Protein AF-A0A453PCY7-F1 (afdb_monomer_lite)

Radius of gyration: 34.75 Å; chains: 1; bounding box: 133×40×62 Å

Secondary structure (DSSP, 8-state):
--S-S--S---------HHHHHHHHHHHHHHHHHHHHHHHHHHTTSTT--HHHHHHHHHHHHHHHHHHHHHHHHHHHHHHHHHHHT--HHHHHHHHHHHHHHHHHHHHHHHHHHHHHHHHHT-------------------------------------

Sequence (159 aa):
MSFADLESGALQAPRRGRGADATRALVFQITTAVSSYRRLLNSLGTPKDTPALRDQLQKTSHKVLQLAKDAKEKLTSAAEADKSTGTSADKRVADMKLAKDFAATMEEFRKLQNLAIQREMAYKPVVPQGAQPSYTMNDGRSDFDKMPEQRALLAEPNR

InterPro domains:
  IPR006011 Syntaxin, N-terminal domain [PF14523] (21-152)
  IPR006011 Syntaxin, N-terminal domain [SM00503] (8-121)
  IPR010989 SNARE [SSF47661] (18-136)
  IPR045242 Syntaxin [PTHR19957] (22-124)

Organism: Aegilops tauschii subsp. strangulata (NCBI:txid200361)

Structure (mmCIF, N/CA/C/O backbone):
data_AF-A0A453PCY7-F1
#
_entry.id   AF-A0A453PCY7-F1
#
loop_
_atom_site.group_PDB
_atom_site.id
_atom_site.type_symbol
_atom_site.label_atom_id
_atom_site.label_alt_id
_atom_site.label_comp_id
_atom_site.label_asym_id
_atom_site.label_entity_id
_atom_site.label_seq_id
_atom_site.p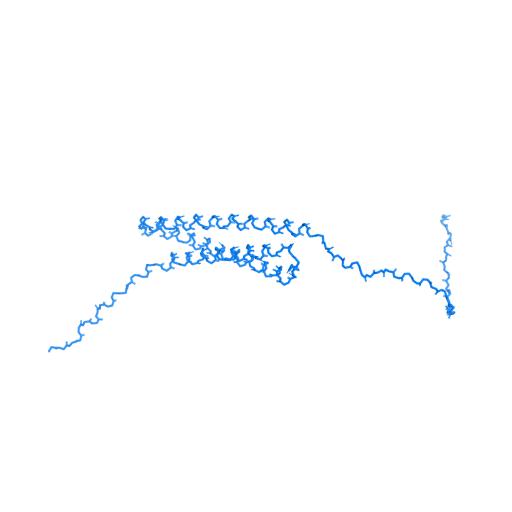dbx_PDB_ins_code
_atom_site.Cartn_x
_atom_site.Cartn_y
_atom_site.Cartn_z
_atom_site.occupancy
_atom_site.B_iso_or_equiv
_atom_site.auth_seq_id
_atom_site.auth_comp_id
_atom_site.auth_asym_id
_atom_site.auth_atom_id
_atom_site.pdbx_PDB_model_num
ATOM 1 N N . MET A 1 1 ? -52.729 29.450 12.700 1.00 39.34 1 MET A N 1
ATOM 2 C CA . MET A 1 1 ? -51.700 28.582 13.307 1.00 39.34 1 MET A CA 1
ATOM 3 C C . MET A 1 1 ? -50.532 28.544 12.340 1.00 39.34 1 MET A C 1
ATOM 5 O O . MET A 1 1 ? -50.708 28.062 11.230 1.00 39.34 1 MET A O 1
ATOM 9 N N . SER A 1 2 ? -49.420 29.189 12.697 1.00 47.34 2 SER A N 1
ATOM 10 C CA . SER A 1 2 ? -48.295 29.458 11.792 1.00 47.34 2 SER A CA 1
ATOM 11 C C . SER A 1 2 ? -47.202 28.398 11.938 1.00 47.34 2 SER A C 1
ATOM 13 O O . SER A 1 2 ? -46.843 28.018 13.046 1.00 47.34 2 SER A O 1
ATOM 15 N N . PHE A 1 3 ? -46.689 27.947 10.797 1.00 47.78 3 PHE A N 1
ATOM 16 C CA . PHE A 1 3 ? -45.754 26.835 10.574 1.00 47.78 3 PHE A CA 1
ATOM 17 C C . PHE A 1 3 ? -44.289 27.143 10.969 1.00 47.78 3 PHE A C 1
ATOM 19 O O . PHE A 1 3 ? -43.360 26.726 10.287 1.00 47.78 3 PHE A O 1
ATOM 26 N N . ALA A 1 4 ? -44.064 27.903 12.045 1.00 55.84 4 ALA A N 1
ATOM 27 C CA . ALA A 1 4 ? -42.735 28.412 12.413 1.00 55.84 4 ALA A CA 1
ATOM 28 C C . ALA A 1 4 ? -42.025 27.633 13.542 1.00 55.84 4 ALA A C 1
ATOM 30 O O . ALA A 1 4 ? -40.970 28.068 13.988 1.00 55.84 4 ALA A O 1
ATOM 31 N N . ASP A 1 5 ? -42.566 26.500 14.008 1.00 56.44 5 ASP A N 1
ATOM 32 C CA . ASP A 1 5 ? -42.080 25.839 15.238 1.00 56.44 5 ASP A CA 1
ATOM 33 C C . ASP A 1 5 ? -41.307 24.518 15.026 1.00 56.44 5 ASP A C 1
ATOM 35 O O . ASP A 1 5 ? -40.895 23.877 15.984 1.00 56.44 5 ASP A O 1
ATOM 39 N N . LEU A 1 6 ? -41.055 24.077 13.786 1.00 54.62 6 LEU A N 1
ATOM 40 C CA . LEU A 1 6 ? -40.462 22.745 13.540 1.00 54.62 6 LEU A CA 1
ATOM 41 C C . LEU A 1 6 ? -38.970 22.721 13.163 1.00 54.62 6 LEU A C 1
ATOM 43 O O . LEU A 1 6 ? -38.437 21.645 12.902 1.00 54.62 6 LEU A O 1
ATOM 47 N N . GLU A 1 7 ? -38.253 23.848 13.191 1.00 50.66 7 GLU A N 1
ATOM 48 C CA . GLU A 1 7 ? -36.818 23.877 12.837 1.00 50.66 7 GLU A CA 1
ATOM 49 C C . GLU A 1 7 ? -35.860 23.760 14.043 1.00 50.66 7 GLU A C 1
ATOM 51 O O . GLU A 1 7 ? -34.687 24.098 13.959 1.00 50.66 7 GLU A O 1
ATOM 56 N N . SER A 1 8 ? -36.314 23.217 15.176 1.00 55.03 8 SER A N 1
ATOM 57 C CA . SER A 1 8 ? -35.428 22.832 16.293 1.00 55.03 8 SER A CA 1
ATOM 58 C C . SER A 1 8 ? -35.235 21.316 16.332 1.00 55.03 8 SER A C 1
ATOM 60 O O . SER A 1 8 ? -35.562 20.652 17.309 1.00 55.03 8 SER A O 1
ATOM 62 N N . GLY A 1 9 ? -34.761 20.737 15.227 1.00 48.91 9 GLY A N 1
ATOM 63 C CA . GLY A 1 9 ? -34.706 19.279 15.080 1.00 48.91 9 GLY A CA 1
ATOM 64 C C . GLY A 1 9 ? -33.588 18.742 14.199 1.00 48.91 9 GLY A C 1
ATOM 65 O O . GLY A 1 9 ? -33.592 17.551 13.893 1.00 48.91 9 GLY A O 1
ATOM 66 N N . ALA A 1 10 ? -32.616 19.568 13.794 1.00 51.47 10 ALA A N 1
ATOM 67 C CA . ALA A 1 10 ? -31.411 19.070 13.142 1.00 51.47 10 ALA A CA 1
ATOM 68 C C . ALA A 1 10 ? -30.544 18.344 14.181 1.00 51.47 10 ALA A C 1
ATOM 70 O O . ALA A 1 10 ? -29.562 18.877 14.697 1.00 51.47 10 ALA A O 1
ATOM 71 N N . LEU A 1 11 ? -30.941 17.107 14.491 1.00 46.56 11 LEU A N 1
ATOM 72 C CA . LEU A 1 11 ? -30.115 16.090 15.116 1.00 46.56 11 LEU A CA 1
ATOM 73 C C . LEU A 1 11 ? -28.833 16.008 14.297 1.00 46.56 11 LEU A C 1
ATOM 75 O O . LEU A 1 11 ? -28.767 15.378 13.241 1.00 46.56 11 LEU A O 1
ATOM 79 N N . GLN A 1 12 ? -27.816 16.715 14.775 1.00 52.19 12 GLN A N 1
ATOM 80 C CA . GLN A 1 12 ? -26.472 16.631 14.261 1.00 52.19 12 GLN A CA 1
ATOM 81 C C . GLN A 1 12 ? -26.031 15.186 14.475 1.00 52.19 12 GLN A C 1
ATOM 83 O O . GLN A 1 12 ? -25.670 14.782 15.580 1.00 52.19 12 GLN A O 1
ATOM 88 N N . ALA A 1 13 ? -26.150 14.389 13.412 1.00 52.44 13 ALA A N 1
ATOM 89 C CA . ALA A 1 13 ? -25.748 12.998 13.401 1.00 52.44 13 ALA A CA 1
ATOM 90 C C . ALA A 1 13 ? -24.336 12.891 13.997 1.00 52.44 13 ALA A C 1
ATOM 92 O O . ALA A 1 13 ? -23.452 13.680 13.628 1.00 52.44 13 ALA A O 1
ATOM 93 N N . PRO A 1 14 ? -24.096 11.950 14.926 1.00 47.47 14 PRO A N 1
ATOM 94 C CA . PRO A 1 14 ? -22.784 11.804 15.514 1.00 47.47 14 PRO A CA 1
ATOM 95 C C . PRO A 1 14 ? -21.818 11.499 14.376 1.00 47.47 14 PRO A C 1
ATOM 97 O O . PRO A 1 14 ? -22.002 10.541 13.626 1.00 47.47 14 PRO A O 1
ATOM 100 N N . ARG A 1 15 ? -20.766 12.310 14.255 1.00 51.06 15 ARG A N 1
ATOM 101 C CA . ARG A 1 15 ? -19.607 12.061 13.388 1.00 51.06 15 ARG A CA 1
ATOM 102 C C . ARG A 1 15 ? -18.815 10.843 13.902 1.00 51.06 15 ARG A C 1
ATOM 104 O O . ARG A 1 15 ? -17.626 10.930 14.178 1.00 51.06 15 ARG A O 1
ATOM 111 N N . ARG A 1 16 ? -19.471 9.695 14.076 1.00 50.19 16 ARG A N 1
ATOM 112 C CA . ARG A 1 16 ? -18.878 8.401 14.423 1.00 50.19 16 ARG A CA 1
ATOM 113 C C . ARG A 1 16 ? -18.598 7.663 13.116 1.00 50.19 16 ARG A C 1
ATOM 115 O O . ARG A 1 16 ? -19.514 7.120 12.518 1.00 50.19 16 ARG A O 1
ATOM 122 N N . GLY A 1 17 ? -17.340 7.640 12.676 1.00 50.22 17 GLY A N 1
ATOM 123 C CA . GLY A 1 17 ? -16.923 6.744 11.584 1.00 50.22 17 GLY A CA 1
ATOM 124 C C . GLY A 1 17 ? -15.642 7.133 10.853 1.00 50.22 17 GLY A C 1
ATOM 125 O O . GLY A 1 17 ? -14.900 6.264 10.417 1.00 50.22 17 GLY A O 1
ATOM 126 N N . ARG A 1 18 ? -15.302 8.428 10.802 1.00 53.94 18 ARG A N 1
ATOM 127 C CA . ARG A 1 18 ? -14.234 8.925 9.911 1.00 53.94 18 ARG A CA 1
ATOM 128 C C . ARG A 1 18 ? -12.838 8.323 10.174 1.00 53.94 18 ARG A C 1
ATOM 130 O O . ARG A 1 18 ? -12.018 8.305 9.265 1.00 53.94 18 ARG A O 1
ATOM 137 N N . GLY A 1 19 ? -12.566 7.831 11.387 1.00 60.28 19 GLY A N 1
ATOM 138 C CA . GLY A 1 19 ? -11.284 7.209 11.743 1.00 60.28 19 GLY A CA 1
ATOM 139 C C . GLY A 1 19 ? -11.078 5.812 11.145 1.00 60.28 19 GLY A C 1
ATOM 140 O O . GLY A 1 19 ? -10.062 5.576 10.500 1.00 60.28 19 GLY A O 1
ATOM 141 N N . ALA A 1 20 ? -12.049 4.907 11.309 1.00 64.88 20 ALA A N 1
ATOM 142 C CA . ALA A 1 20 ? -11.927 3.514 10.864 1.00 64.88 20 ALA A CA 1
ATOM 143 C C . ALA A 1 20 ? -11.907 3.392 9.329 1.00 64.88 20 ALA A C 1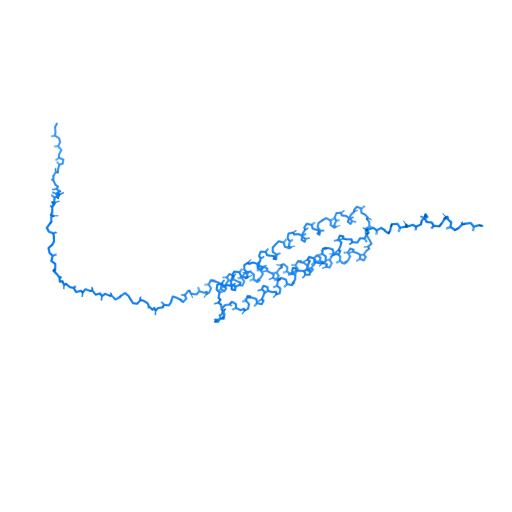
ATOM 145 O O . ALA A 1 20 ? -11.131 2.618 8.767 1.00 64.88 20 ALA A O 1
ATOM 146 N N . ASP A 1 21 ? -12.703 4.209 8.634 1.00 74.12 21 ASP A N 1
ATOM 147 C CA . ASP A 1 21 ? -12.733 4.224 7.166 1.00 74.12 21 ASP A CA 1
ATOM 148 C C . ASP A 1 21 ? -11.434 4.777 6.557 1.00 74.12 21 ASP A C 1
ATOM 150 O O . ASP A 1 21 ? -10.983 4.301 5.514 1.00 74.12 21 ASP A O 1
ATOM 154 N N . ALA A 1 22 ? -10.771 5.718 7.239 1.00 81.38 22 ALA A N 1
ATOM 155 C CA . ALA A 1 22 ? -9.471 6.231 6.813 1.00 81.38 22 ALA A CA 1
ATOM 156 C C . ALA A 1 22 ? -8.373 5.158 6.905 1.00 81.38 22 ALA A C 1
ATOM 158 O O . ALA A 1 22 ? -7.595 4.994 5.964 1.00 81.38 22 ALA A O 1
ATOM 159 N N . THR A 1 23 ? -8.330 4.386 7.996 1.00 82.06 23 THR A N 1
ATOM 160 C CA . THR A 1 23 ? -7.356 3.294 8.158 1.00 82.06 23 THR A CA 1
ATOM 161 C C . THR A 1 23 ? -7.573 2.207 7.104 1.00 82.06 23 THR A C 1
ATOM 163 O O . THR A 1 23 ? -6.613 1.739 6.491 1.00 82.06 23 THR A O 1
ATOM 166 N N . ARG A 1 24 ? -8.835 1.857 6.814 1.00 85.31 24 ARG A N 1
ATOM 167 C CA . ARG A 1 24 ? -9.192 0.905 5.747 1.00 85.31 24 ARG A CA 1
ATOM 168 C C . ARG A 1 24 ? -8.688 1.349 4.381 1.00 85.31 24 ARG A C 1
ATOM 170 O O . ARG A 1 24 ? -8.076 0.558 3.663 1.00 85.31 24 ARG A O 1
ATOM 177 N N . ALA A 1 25 ? -8.899 2.620 4.048 1.00 89.12 25 ALA A N 1
ATOM 178 C CA . ALA A 1 25 ? -8.426 3.189 2.795 1.00 89.12 25 ALA A CA 1
ATOM 179 C C . ALA A 1 25 ? -6.894 3.137 2.679 1.00 89.12 25 ALA A C 1
ATOM 181 O O . ALA A 1 25 ? -6.378 2.835 1.603 1.00 89.12 25 ALA A O 1
ATOM 182 N N . LEU A 1 26 ? -6.158 3.389 3.767 1.00 89.25 26 LEU A N 1
ATOM 183 C CA . LEU A 1 26 ? -4.694 3.306 3.770 1.00 89.25 26 LEU A CA 1
ATOM 184 C C . LEU A 1 26 ? -4.202 1.876 3.525 1.00 89.25 26 LEU A C 1
ATOM 186 O O . LEU A 1 26 ? -3.354 1.667 2.661 1.00 89.25 26 LEU A O 1
ATOM 190 N N . VAL A 1 27 ? -4.769 0.879 4.208 1.00 89.12 27 VAL A N 1
ATOM 191 C CA . VAL A 1 27 ? -4.383 -0.533 4.015 1.00 89.12 27 VAL A CA 1
ATOM 192 C C . VAL A 1 27 ? -4.677 -1.005 2.590 1.00 89.12 27 VAL A C 1
ATOM 194 O O . VAL A 1 27 ? -3.851 -1.676 1.965 1.00 89.12 27 VAL A O 1
ATOM 197 N N . PHE A 1 28 ? -5.806 -0.587 2.018 1.00 91.56 28 PHE A N 1
ATOM 198 C CA . PHE A 1 28 ? -6.120 -0.869 0.620 1.00 91.56 28 PHE A CA 1
ATOM 199 C C . PHE A 1 28 ? -5.120 -0.216 -0.353 1.00 91.56 28 PHE A C 1
ATOM 201 O O . PHE A 1 28 ? -4.656 -0.854 -1.306 1.00 91.56 28 PHE A O 1
ATOM 208 N N . GLN A 1 29 ? -4.728 1.038 -0.099 1.00 92.38 29 GLN A N 1
ATOM 209 C CA . GLN A 1 29 ? -3.710 1.729 -0.895 1.00 92.38 29 GLN A CA 1
ATOM 210 C C . GLN A 1 29 ? -2.344 1.042 -0.809 1.00 92.38 29 GLN A C 1
ATOM 212 O O . GLN A 1 29 ? -1.680 0.900 -1.838 1.00 92.38 29 GLN A O 1
ATOM 217 N N . ILE A 1 30 ? -1.941 0.575 0.377 1.00 92.69 30 ILE A N 1
ATOM 218 C CA . ILE A 1 30 ? -0.711 -0.209 0.567 1.00 92.69 30 ILE A CA 1
ATOM 219 C C . ILE A 1 30 ? -0.778 -1.484 -0.263 1.00 92.69 30 ILE A C 1
ATOM 221 O O . ILE A 1 30 ? 0.111 -1.723 -1.073 1.00 92.69 30 ILE A O 1
ATOM 225 N N . THR A 1 31 ? -1.857 -2.256 -0.141 1.00 93.00 31 THR A N 1
ATOM 226 C CA . THR A 1 31 ? -2.059 -3.509 -0.891 1.00 93.00 31 THR A CA 1
ATOM 227 C C . THR A 1 31 ? -1.939 -3.289 -2.403 1.00 93.00 31 THR A C 1
ATOM 229 O O . THR A 1 31 ? -1.265 -4.039 -3.119 1.00 93.00 31 THR A O 1
ATOM 232 N N . THR A 1 32 ? -2.538 -2.204 -2.895 1.00 94.12 32 THR A N 1
ATOM 233 C CA . THR A 1 32 ? -2.470 -1.805 -4.306 1.00 94.12 32 THR A CA 1
ATOM 234 C C . THR A 1 32 ? -1.045 -1.420 -4.714 1.00 94.12 32 THR A C 1
ATOM 236 O O . THR A 1 32 ? -0.549 -1.862 -5.753 1.00 94.12 32 THR A O 1
ATOM 239 N N . ALA A 1 33 ? -0.354 -0.629 -3.892 1.00 92.81 33 ALA A N 1
ATOM 240 C CA . ALA A 1 33 ? 1.016 -0.203 -4.154 1.00 92.81 33 ALA A CA 1
ATOM 241 C C . ALA A 1 33 ? 2.009 -1.380 -4.117 1.00 92.81 33 ALA A C 1
ATOM 243 O O . ALA A 1 33 ? 2.877 -1.463 -4.984 1.00 92.81 33 ALA A O 1
ATOM 244 N N . VAL A 1 34 ? 1.837 -2.335 -3.197 1.00 92.56 34 VAL A N 1
ATOM 245 C CA . VAL A 1 34 ? 2.617 -3.584 -3.122 1.00 92.56 34 VAL A CA 1
ATOM 246 C C . VAL A 1 34 ? 2.381 -4.451 -4.361 1.00 92.56 34 VAL A C 1
ATOM 248 O O . VAL A 1 34 ? 3.334 -4.940 -4.968 1.00 92.56 34 VAL A O 1
ATOM 251 N N . SER A 1 35 ? 1.130 -4.575 -4.810 1.00 91.69 35 SER A N 1
ATOM 252 C CA . SER A 1 35 ? 0.799 -5.289 -6.051 1.00 91.69 35 SER A CA 1
ATOM 253 C C . SER A 1 35 ? 1.454 -4.640 -7.277 1.00 91.69 35 SER A C 1
ATOM 255 O O . SER A 1 35 ? 1.992 -5.334 -8.143 1.00 91.69 35 SER A O 1
ATOM 257 N N . SER A 1 36 ? 1.467 -3.304 -7.338 1.00 90.38 36 SER A N 1
ATOM 258 C CA . SER A 1 36 ? 2.178 -2.549 -8.376 1.00 90.38 36 SER A CA 1
ATOM 259 C C . SER A 1 36 ? 3.693 -2.771 -8.304 1.00 90.38 36 SER A C 1
ATOM 261 O O . SER A 1 36 ? 4.321 -3.046 -9.326 1.00 90.38 36 SER A O 1
ATOM 263 N N . TYR A 1 37 ? 4.275 -2.733 -7.101 1.00 90.50 37 TYR A N 1
ATOM 264 C CA . TYR A 1 37 ? 5.693 -3.010 -6.868 1.00 90.50 37 TYR A CA 1
ATOM 265 C C . TYR A 1 37 ? 6.074 -4.404 -7.372 1.00 90.50 37 TYR A C 1
ATOM 267 O O . TYR A 1 37 ? 7.032 -4.543 -8.126 1.00 90.50 37 TYR A O 1
ATOM 275 N N . ARG A 1 38 ? 5.268 -5.429 -7.065 1.00 89.38 38 ARG A N 1
ATOM 276 C CA . ARG A 1 38 ? 5.465 -6.797 -7.565 1.00 89.38 38 ARG A CA 1
ATOM 277 C C . ARG A 1 38 ? 5.451 -6.873 -9.094 1.00 89.38 38 ARG A C 1
ATOM 279 O O . ARG A 1 38 ? 6.279 -7.567 -9.675 1.00 89.38 38 ARG A O 1
ATOM 286 N N . ARG A 1 39 ? 4.537 -6.164 -9.767 1.00 88.44 39 ARG A N 1
ATOM 287 C CA . ARG A 1 39 ? 4.477 -6.129 -11.245 1.00 88.44 39 ARG A CA 1
ATOM 288 C C . ARG A 1 39 ? 5.724 -5.486 -11.856 1.00 88.44 39 ARG A C 1
ATOM 290 O O . ARG A 1 39 ? 6.253 -6.008 -12.838 1.00 88.44 39 ARG A O 1
ATOM 297 N N . LEU A 1 40 ? 6.206 -4.395 -11.263 1.00 86.06 40 LEU A N 1
ATOM 298 C CA . LEU A 1 40 ? 7.455 -3.744 -11.671 1.00 86.06 40 LEU A CA 1
ATOM 299 C C . LEU A 1 40 ? 8.655 -4.671 -11.449 1.00 86.06 40 LEU A C 1
ATOM 301 O O . LEU A 1 40 ? 9.492 -4.824 -12.333 1.00 86.06 40 LEU A O 1
ATOM 305 N N . LEU A 1 41 ? 8.673 -5.378 -10.322 1.00 85.50 41 LEU A N 1
ATOM 306 C CA . LEU A 1 41 ? 9.709 -6.340 -9.965 1.00 85.50 41 LEU A CA 1
ATOM 307 C C . LEU A 1 41 ? 9.762 -7.556 -10.894 1.00 85.50 41 LEU A C 1
ATOM 309 O O . LEU A 1 41 ? 10.841 -8.008 -11.256 1.00 85.50 41 LEU A O 1
ATOM 313 N N . ASN A 1 42 ? 8.613 -8.044 -11.359 1.00 85.06 42 ASN A N 1
ATOM 314 C CA . ASN A 1 42 ? 8.566 -9.101 -12.372 1.00 85.06 42 ASN A CA 1
ATOM 315 C C . ASN A 1 42 ? 9.123 -8.647 -13.731 1.00 85.06 42 ASN A C 1
ATOM 317 O O . ASN A 1 42 ? 9.540 -9.484 -14.527 1.00 85.06 42 ASN A O 1
ATOM 321 N N . SER A 1 43 ? 9.127 -7.337 -13.996 1.00 78.94 43 SER A N 1
ATOM 322 C CA . SER A 1 43 ? 9.688 -6.758 -15.222 1.00 78.94 43 SER A CA 1
ATOM 323 C C . SER A 1 43 ? 11.205 -6.530 -15.113 1.00 78.94 43 SER A C 1
ATOM 325 O O . SER A 1 43 ? 11.889 -6.491 -16.137 1.00 78.94 43 SER A O 1
ATOM 327 N N . LEU A 1 44 ? 11.745 -6.439 -13.890 1.00 72.25 44 LEU A N 1
ATOM 328 C CA . LEU A 1 44 ? 13.182 -6.355 -13.608 1.00 72.25 44 LEU A CA 1
ATOM 329 C C . LEU A 1 44 ? 13.887 -7.681 -13.915 1.00 72.25 44 LEU A C 1
ATOM 331 O O . LEU A 1 44 ? 13.454 -8.745 -13.474 1.00 72.25 44 LEU A O 1
ATOM 335 N N . GLY A 1 45 ? 14.992 -7.624 -14.658 1.00 63.97 45 GLY A N 1
ATOM 336 C CA . GLY A 1 45 ? 15.717 -8.812 -15.133 1.00 63.97 45 GLY A CA 1
ATOM 337 C C . GLY A 1 45 ? 15.171 -9.423 -16.431 1.00 63.97 45 GLY A C 1
ATOM 338 O O . GLY A 1 45 ? 15.639 -10.475 -16.855 1.00 63.97 45 GLY A O 1
ATOM 339 N N . THR A 1 46 ? 14.198 -8.775 -17.076 1.00 73.50 46 THR A N 1
ATOM 340 C CA . THR A 1 46 ? 13.824 -9.042 -18.477 1.00 73.50 46 THR A CA 1
ATOM 341 C C . THR A 1 46 ? 14.542 -8.030 -19.386 1.00 73.50 46 THR A C 1
ATOM 343 O O . THR A 1 46 ? 14.980 -6.998 -18.879 1.00 73.50 46 THR A O 1
ATOM 346 N N . PRO A 1 47 ? 14.638 -8.219 -20.718 1.00 61.00 47 PRO A N 1
ATOM 347 C CA . PRO A 1 47 ? 15.225 -7.210 -21.618 1.00 61.00 47 PRO A CA 1
ATOM 348 C C . PRO A 1 47 ? 14.480 -5.859 -21.625 1.00 61.00 47 PRO A C 1
ATOM 350 O O . PRO A 1 47 ? 14.910 -4.924 -22.290 1.00 61.00 47 PRO A O 1
ATOM 353 N N . LYS A 1 48 ? 13.359 -5.745 -20.896 1.00 65.38 48 LYS A N 1
ATOM 354 C CA . LYS A 1 48 ? 12.647 -4.488 -20.649 1.00 65.38 48 LYS A CA 1
ATOM 355 C C . LYS A 1 48 ? 13.185 -3.710 -19.444 1.00 65.38 48 LYS A C 1
ATOM 357 O O . LYS A 1 48 ? 12.659 -2.633 -19.175 1.00 65.38 48 LYS A O 1
ATOM 362 N N . ASP A 1 49 ? 14.175 -4.232 -18.715 1.00 76.06 49 ASP A N 1
ATOM 363 C CA . ASP A 1 49 ? 14.821 -3.513 -17.613 1.00 76.06 49 ASP A CA 1
ATOM 364 C C . ASP A 1 49 ? 15.423 -2.205 -18.145 1.00 76.06 49 ASP A C 1
ATOM 366 O O . ASP A 1 49 ? 16.322 -2.195 -18.982 1.00 76.06 49 ASP A O 1
ATOM 370 N N . THR A 1 50 ? 14.861 -1.090 -17.691 1.00 80.00 50 THR A N 1
ATOM 371 C CA . THR A 1 50 ? 15.264 0.263 -18.074 1.00 80.00 50 THR A CA 1
ATOM 372 C C . THR A 1 50 ? 15.453 1.087 -16.805 1.00 80.00 50 THR A C 1
ATOM 374 O O . THR A 1 50 ? 14.747 0.866 -15.813 1.00 80.00 50 THR A O 1
ATOM 377 N N . PRO A 1 51 ? 16.358 2.081 -16.807 1.00 77.31 51 PRO A N 1
ATOM 378 C CA . PRO A 1 51 ? 16.588 2.927 -15.635 1.00 77.31 51 PRO A CA 1
ATOM 379 C C . PRO A 1 51 ? 15.311 3.649 -15.170 1.00 77.31 51 PRO A C 1
ATOM 381 O O . PRO A 1 51 ? 15.103 3.823 -13.973 1.00 77.31 51 PRO A O 1
ATOM 384 N N . ALA A 1 52 ? 14.401 3.980 -16.093 1.00 82.44 52 ALA A N 1
ATOM 385 C CA . ALA A 1 52 ? 13.098 4.560 -15.769 1.00 82.44 52 ALA A CA 1
ATOM 386 C C . ALA A 1 52 ? 12.200 3.611 -14.945 1.00 82.44 52 ALA A C 1
ATOM 388 O O . ALA A 1 52 ? 11.529 4.052 -14.012 1.00 82.44 52 ALA A O 1
ATOM 389 N N . LEU A 1 53 ? 12.204 2.302 -15.238 1.00 83.56 53 LEU A N 1
ATOM 390 C CA . LEU A 1 53 ? 11.459 1.317 -14.443 1.00 83.56 53 LEU A CA 1
ATOM 391 C C . LEU A 1 53 ? 12.045 1.155 -13.039 1.00 83.56 53 LEU A C 1
ATOM 393 O O . LEU A 1 53 ? 11.286 0.980 -12.086 1.00 83.56 53 LEU A O 1
ATOM 397 N N . ARG A 1 54 ? 13.372 1.244 -12.900 1.00 81.38 54 ARG A N 1
ATOM 398 C CA . ARG A 1 54 ? 14.064 1.208 -11.601 1.00 81.38 54 ARG A CA 1
ATOM 399 C C . ARG A 1 54 ? 13.711 2.411 -10.739 1.00 81.38 54 ARG A C 1
ATOM 401 O O . ARG A 1 54 ? 13.350 2.240 -9.577 1.00 81.38 54 ARG A O 1
ATOM 408 N N . ASP A 1 55 ? 13.715 3.604 -11.323 1.00 86.31 55 ASP A N 1
ATOM 409 C CA . ASP A 1 55 ? 13.269 4.819 -10.641 1.00 86.31 55 ASP A CA 1
ATOM 410 C C . ASP A 1 55 ? 11.794 4.707 -10.207 1.00 86.31 55 ASP A C 1
ATOM 412 O O . ASP A 1 55 ? 11.445 4.974 -9.055 1.00 86.31 55 ASP A O 1
ATOM 416 N N . GLN A 1 56 ? 10.921 4.183 -11.077 1.00 88.19 56 GLN A N 1
ATOM 417 C CA . GLN A 1 56 ? 9.518 3.940 -10.733 1.00 88.19 56 GLN A CA 1
ATOM 418 C C . GLN A 1 56 ? 9.347 2.884 -9.626 1.00 88.19 56 GLN A C 1
ATOM 420 O O . GLN A 1 56 ? 8.474 3.028 -8.761 1.00 88.19 56 GLN A O 1
ATOM 425 N N . LEU A 1 57 ? 10.174 1.837 -9.613 1.00 87.94 57 LEU A N 1
ATOM 426 C CA . LEU A 1 57 ? 10.207 0.834 -8.549 1.00 87.94 57 LEU A CA 1
ATOM 427 C C . LEU A 1 57 ? 10.590 1.479 -7.207 1.00 87.94 57 LEU A C 1
ATOM 429 O O . LEU A 1 57 ? 9.901 1.265 -6.207 1.00 87.94 57 LEU A O 1
ATOM 433 N N . GLN A 1 58 ? 11.634 2.313 -7.185 1.00 88.25 58 GLN A N 1
ATOM 434 C CA . GLN A 1 58 ? 12.072 3.033 -5.986 1.00 88.25 58 GLN A CA 1
ATOM 435 C C . GLN A 1 58 ? 11.025 4.038 -5.492 1.00 88.25 58 GLN A C 1
ATOM 437 O O . GLN A 1 58 ? 10.756 4.099 -4.288 1.00 88.25 58 GLN A O 1
ATOM 442 N N . LYS A 1 59 ? 10.373 4.773 -6.400 1.00 92.12 59 LYS A N 1
ATOM 443 C CA . LYS A 1 59 ? 9.242 5.662 -6.081 1.00 92.12 59 LYS A CA 1
ATOM 444 C C . LYS A 1 59 ? 8.067 4.892 -5.484 1.00 92.12 59 LYS A C 1
ATOM 446 O O . LYS A 1 59 ? 7.496 5.310 -4.478 1.00 92.12 59 LYS A O 1
ATOM 451 N N . THR A 1 60 ? 7.732 3.737 -6.061 1.00 91.06 60 THR A N 1
ATOM 452 C CA . THR A 1 60 ? 6.665 2.868 -5.543 1.00 91.06 60 THR A CA 1
ATOM 453 C C . THR A 1 60 ? 7.028 2.326 -4.159 1.00 91.06 60 THR A C 1
ATOM 455 O O . THR A 1 60 ? 6.187 2.348 -3.265 1.00 91.06 60 THR A O 1
ATOM 458 N N . SER A 1 61 ? 8.287 1.925 -3.948 1.00 90.25 61 SER A N 1
ATOM 459 C CA . SER A 1 61 ? 8.808 1.508 -2.637 1.00 90.25 61 SER A CA 1
ATOM 460 C C . SER A 1 61 ? 8.643 2.611 -1.587 1.00 90.25 61 SER A C 1
ATOM 462 O O . SER A 1 61 ? 8.063 2.379 -0.527 1.00 90.25 61 SER A O 1
ATOM 464 N N . HIS A 1 62 ? 9.063 3.841 -1.904 1.00 92.81 62 HIS A N 1
ATOM 465 C CA . HIS A 1 62 ? 8.894 4.993 -1.015 1.00 92.81 62 HIS A CA 1
ATOM 466 C C . HIS A 1 62 ? 7.424 5.264 -0.694 1.00 92.81 62 HIS A C 1
ATOM 468 O O . HIS A 1 62 ? 7.089 5.493 0.466 1.00 92.81 62 HIS A O 1
ATOM 474 N N . LYS A 1 63 ? 6.535 5.189 -1.691 1.00 93.69 63 LYS A N 1
ATOM 475 C CA . LYS A 1 63 ? 5.092 5.360 -1.484 1.00 93.69 63 LYS A CA 1
ATOM 476 C C . LYS A 1 63 ? 4.525 4.317 -0.517 1.00 93.69 63 LYS A C 1
ATOM 478 O O . LYS A 1 63 ? 3.774 4.689 0.379 1.00 93.69 63 LYS A O 1
ATOM 483 N N . VAL A 1 64 ? 4.895 3.041 -0.665 1.00 92.19 64 VAL A N 1
ATOM 484 C CA . VAL A 1 64 ? 4.489 1.978 0.273 1.00 92.19 64 VAL A CA 1
ATOM 485 C C . VAL A 1 64 ? 4.958 2.305 1.692 1.00 92.19 64 VAL A C 1
ATOM 487 O O . VAL A 1 64 ? 4.169 2.214 2.628 1.00 92.19 64 VAL A O 1
ATOM 490 N N . LEU A 1 65 ? 6.210 2.744 1.857 1.00 92.31 65 LEU A N 1
ATOM 491 C CA . LEU A 1 65 ? 6.764 3.096 3.167 1.00 92.31 65 LEU A CA 1
ATOM 492 C C . LEU A 1 65 ? 6.058 4.295 3.815 1.00 92.31 65 LEU A C 1
ATOM 494 O O . LEU A 1 65 ? 5.831 4.269 5.022 1.00 92.31 65 LEU A O 1
ATOM 498 N N . GLN A 1 66 ? 5.707 5.328 3.045 1.00 93.38 66 GLN A N 1
ATOM 499 C CA . GLN A 1 66 ? 4.950 6.477 3.560 1.00 93.38 66 GLN A CA 1
ATOM 500 C C . GLN A 1 66 ? 3.551 6.056 4.009 1.00 93.38 66 GLN A C 1
ATOM 502 O O . GLN A 1 66 ? 3.191 6.262 5.164 1.00 93.38 66 GLN A O 1
ATOM 507 N N . LEU A 1 67 ? 2.817 5.342 3.150 1.00 92.44 67 LEU A N 1
ATOM 508 C CA . LEU A 1 67 ? 1.491 4.833 3.497 1.00 92.44 67 LEU A CA 1
ATOM 509 C C . LEU A 1 67 ? 1.530 3.913 4.724 1.00 92.44 67 LEU A C 1
ATOM 511 O O . LEU A 1 67 ? 0.615 3.942 5.539 1.00 92.44 67 LEU A O 1
ATOM 515 N N . ALA A 1 68 ? 2.587 3.112 4.885 1.00 90.69 68 ALA A N 1
ATOM 516 C CA . ALA A 1 68 ? 2.755 2.248 6.048 1.00 90.69 68 ALA A CA 1
ATOM 517 C C . ALA A 1 68 ? 2.972 3.033 7.352 1.00 90.69 68 ALA A C 1
ATOM 519 O O . ALA A 1 68 ? 2.486 2.605 8.401 1.00 90.69 68 ALA A O 1
ATOM 520 N N . LYS A 1 69 ? 3.672 4.175 7.301 1.00 92.50 69 LYS A N 1
ATOM 521 C CA . LYS A 1 69 ? 3.812 5.081 8.452 1.00 92.50 69 LYS A CA 1
ATOM 522 C C . LYS A 1 69 ? 2.461 5.684 8.826 1.00 92.50 69 LYS A C 1
ATOM 524 O O . LYS A 1 69 ? 2.041 5.531 9.971 1.00 92.50 69 LYS A O 1
ATOM 529 N N . ASP A 1 70 ? 1.751 6.236 7.844 1.00 90.62 70 ASP A N 1
ATOM 530 C CA . ASP A 1 70 ? 0.424 6.824 8.046 1.00 90.62 70 ASP A CA 1
ATOM 531 C C . ASP A 1 70 ? -0.568 5.787 8.591 1.00 90.62 70 ASP A C 1
ATOM 533 O O . ASP A 1 70 ? -1.315 6.053 9.533 1.00 90.62 70 ASP A O 1
ATOM 537 N N . ALA A 1 71 ? -0.553 4.569 8.038 1.00 88.94 71 ALA A N 1
ATOM 538 C CA . ALA A 1 71 ? -1.401 3.474 8.494 1.00 88.94 71 ALA A CA 1
ATOM 539 C C . ALA A 1 71 ? -1.090 3.096 9.945 1.00 88.94 71 ALA A C 1
ATOM 541 O O . ALA A 1 71 ? -2.017 2.942 10.735 1.00 88.94 71 ALA A O 1
ATOM 542 N N . LYS A 1 72 ? 0.192 2.995 10.324 1.00 88.25 72 LYS A N 1
ATOM 543 C CA . LYS A 1 72 ? 0.602 2.686 11.702 1.00 88.25 72 LYS A CA 1
ATOM 544 C C . LYS A 1 72 ? 0.132 3.756 12.687 1.00 88.25 72 LYS A C 1
ATOM 546 O O . LYS A 1 72 ? -0.391 3.412 13.749 1.00 88.25 72 LYS A O 1
ATOM 551 N N . GLU A 1 73 ? 0.304 5.032 12.352 1.00 89.00 73 GLU A N 1
ATOM 552 C CA . GLU A 1 73 ? -0.166 6.140 13.188 1.00 89.00 73 GLU A CA 1
ATOM 553 C C . GLU A 1 73 ? -1.685 6.092 13.358 1.00 89.00 73 GLU A C 1
ATOM 555 O O . GLU A 1 73 ? -2.181 6.094 14.485 1.00 89.00 73 GLU A O 1
ATOM 560 N N . LYS A 1 74 ? -2.432 5.938 12.258 1.00 86.00 74 LYS A N 1
ATOM 561 C CA . LYS A 1 74 ? -3.899 5.856 12.297 1.00 86.00 74 LYS A CA 1
ATOM 562 C C . LYS A 1 74 ? -4.410 4.633 13.047 1.00 86.00 74 LYS A C 1
ATOM 564 O O . LYS A 1 74 ? -5.378 4.756 13.791 1.00 86.00 74 LYS A O 1
ATOM 569 N N . LEU A 1 75 ? -3.760 3.481 12.899 1.00 82.81 75 LEU A N 1
ATOM 570 C CA . LEU A 1 75 ? -4.129 2.244 13.590 1.00 82.81 75 LEU A CA 1
ATOM 571 C C . LEU A 1 75 ? -3.860 2.348 15.100 1.00 82.81 75 LEU A C 1
ATOM 573 O O . LEU A 1 75 ? -4.655 1.864 15.901 1.00 82.81 75 LEU A O 1
ATOM 577 N N . THR A 1 76 ? -2.803 3.065 15.493 1.00 83.88 76 THR A N 1
ATOM 578 C CA . THR A 1 76 ? -2.505 3.365 16.903 1.00 83.88 76 THR A CA 1
ATOM 579 C C . THR A 1 76 ? -3.516 4.355 17.487 1.00 83.88 76 THR A C 1
ATOM 581 O O . THR A 1 76 ? -4.063 4.114 18.560 1.00 83.88 76 THR A O 1
ATOM 584 N N . SER A 1 77 ? -3.832 5.441 16.769 1.00 81.88 77 SER A N 1
ATOM 585 C CA . SER A 1 77 ? -4.864 6.397 17.197 1.00 81.88 77 SER A CA 1
ATOM 586 C C . SER A 1 77 ? -6.254 5.763 17.291 1.00 81.88 77 SER A C 1
ATOM 588 O O . SER A 1 77 ? -7.006 6.085 18.209 1.00 81.88 77 SER A O 1
ATOM 590 N N . ALA A 1 78 ? -6.602 4.862 16.367 1.00 77.62 78 ALA A N 1
ATOM 591 C CA . ALA A 1 78 ? -7.856 4.114 16.414 1.00 77.62 78 ALA A CA 1
ATOM 592 C C . ALA A 1 78 ? -7.915 3.205 17.652 1.00 77.62 78 ALA A C 1
ATOM 594 O O . ALA A 1 78 ? -8.888 3.270 18.397 1.00 77.62 78 ALA A O 1
ATOM 595 N N . ALA A 1 79 ? -6.840 2.465 17.945 1.00 77.38 79 ALA A N 1
ATOM 596 C CA . ALA A 1 79 ? -6.768 1.600 19.122 1.00 77.38 79 ALA A CA 1
ATOM 597 C C . ALA A 1 79 ? -6.893 2.366 20.458 1.00 77.38 79 ALA A C 1
ATOM 599 O O . ALA A 1 79 ? -7.526 1.884 21.398 1.00 77.38 79 ALA A O 1
ATOM 600 N N . GLU A 1 80 ? -6.327 3.572 20.559 1.00 77.19 80 GLU A N 1
ATOM 601 C CA . GLU A 1 80 ? -6.474 4.436 21.743 1.00 77.19 80 GLU A CA 1
ATOM 602 C C . GLU A 1 80 ? -7.899 5.020 21.860 1.00 77.19 80 GLU A C 1
ATOM 604 O O . GLU A 1 80 ? -8.477 5.090 22.953 1.00 77.19 80 GLU A O 1
ATOM 609 N N . ALA A 1 81 ? -8.524 5.368 20.731 1.00 72.44 81 ALA A N 1
ATOM 610 C CA . ALA A 1 81 ? -9.931 5.768 20.694 1.00 72.44 81 ALA A CA 1
ATOM 611 C C . ALA A 1 81 ? -10.875 4.608 21.083 1.00 72.44 81 ALA A C 1
ATOM 613 O O . ALA A 1 81 ? -11.885 4.821 21.757 1.00 72.44 81 ALA A O 1
ATOM 614 N N . ASP A 1 82 ? -10.541 3.369 20.719 1.00 71.12 82 ASP A N 1
ATOM 615 C CA . ASP A 1 82 ? -11.321 2.169 21.051 1.00 71.12 82 ASP A CA 1
ATOM 616 C C . ASP A 1 82 ? -11.309 1.824 22.545 1.00 71.12 82 ASP A C 1
ATOM 618 O O . ASP A 1 82 ? -12.308 1.320 23.079 1.00 71.12 82 ASP A O 1
ATOM 622 N N . LYS A 1 83 ? -10.193 2.104 23.233 1.00 69.56 83 LYS A N 1
ATOM 623 C CA . LYS A 1 83 ? -10.073 1.955 24.693 1.00 69.56 83 LYS A CA 1
ATOM 624 C C . LYS A 1 83 ? -10.883 3.004 25.447 1.00 69.56 83 LYS A C 1
ATOM 626 O O . LYS A 1 83 ? -11.493 2.680 26.459 1.00 69.56 83 LYS A O 1
ATOM 631 N N . SER A 1 84 ? -10.897 4.242 24.956 1.00 62.03 84 SER A N 1
ATOM 632 C CA . SER A 1 84 ? -11.566 5.365 25.626 1.00 62.03 84 SER A CA 1
ATOM 633 C C . SER A 1 84 ? -13.077 5.417 25.379 1.00 62.03 84 SER A C 1
ATOM 635 O O . SER A 1 84 ? -13.813 5.903 26.231 1.00 62.03 84 SER A O 1
ATOM 637 N N . THR A 1 85 ? -13.563 4.909 24.239 1.00 64.19 85 THR A N 1
ATOM 638 C CA . THR A 1 85 ? -14.970 5.084 23.825 1.00 64.19 85 THR A CA 1
ATOM 639 C C . THR A 1 85 ? -15.848 3.837 23.933 1.00 64.19 85 THR A C 1
ATOM 641 O O . THR A 1 85 ? -17.035 3.922 23.614 1.00 64.19 85 THR A O 1
ATOM 644 N N . GLY A 1 86 ? -15.304 2.697 24.382 1.00 60.69 86 GLY A N 1
ATOM 645 C CA . GLY A 1 86 ? -16.068 1.454 24.542 1.00 60.69 86 GLY A CA 1
ATOM 646 C C . GLY A 1 86 ? -16.691 0.985 23.223 1.00 60.69 86 GLY A C 1
ATOM 647 O O . GLY A 1 86 ? -17.912 0.965 23.076 1.00 60.69 86 GLY A O 1
ATOM 648 N N . THR A 1 87 ? -15.864 0.665 22.224 1.00 69.44 87 THR A N 1
ATOM 649 C CA . THR A 1 87 ? -16.353 0.275 20.893 1.00 69.44 87 THR A CA 1
ATOM 650 C C . THR A 1 87 ? -17.022 -1.099 20.842 1.00 69.44 87 THR A C 1
ATOM 652 O O . THR A 1 87 ? -16.674 -2.016 21.585 1.00 69.44 87 THR A O 1
ATOM 655 N N . SER A 1 88 ? -18.007 -1.231 19.943 1.00 72.69 88 SER A N 1
ATOM 656 C CA . SER A 1 88 ? -18.766 -2.465 19.721 1.00 72.69 88 SER A CA 1
ATOM 657 C C . SER 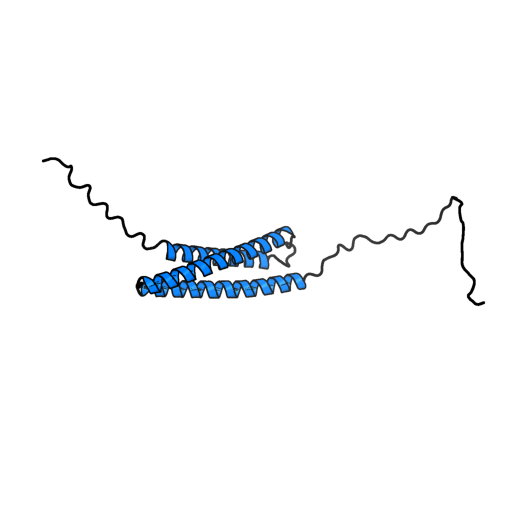A 1 88 ? -17.872 -3.591 19.190 1.00 72.69 88 SER A C 1
ATOM 659 O O . SER A 1 88 ? -16.928 -3.341 18.436 1.00 72.69 88 SER A O 1
ATOM 661 N N . ALA A 1 89 ? -18.183 -4.836 19.562 1.00 78.50 89 ALA A N 1
ATOM 662 C CA . ALA A 1 89 ? -17.393 -6.017 19.204 1.00 78.50 89 ALA A CA 1
ATOM 663 C C . ALA A 1 89 ? -17.132 -6.129 17.688 1.00 78.50 89 ALA A C 1
ATOM 665 O O . ALA A 1 89 ? -16.004 -6.404 17.285 1.00 78.50 89 ALA A O 1
ATOM 666 N N . ASP A 1 90 ? -18.122 -5.807 16.851 1.00 77.19 90 ASP A N 1
ATOM 667 C CA . ASP A 1 90 ? -17.994 -5.856 15.387 1.00 77.19 90 ASP A CA 1
ATOM 668 C C . ASP A 1 90 ? -16.913 -4.917 14.839 1.00 77.19 90 ASP A C 1
ATOM 670 O O . ASP A 1 90 ? -16.194 -5.261 13.899 1.00 77.19 90 ASP A O 1
ATOM 674 N N . LYS A 1 91 ? -16.761 -3.729 15.440 1.00 78.31 91 LYS A N 1
ATOM 675 C CA . LYS A 1 91 ? -15.734 -2.761 15.028 1.00 78.31 91 LYS A CA 1
ATOM 676 C C . LYS A 1 91 ? -14.347 -3.280 15.372 1.00 78.31 91 LYS A C 1
ATOM 678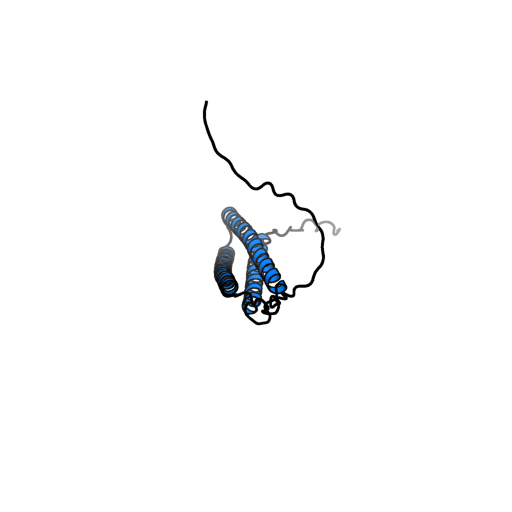 O O . LYS A 1 91 ? -13.487 -3.326 14.501 1.00 78.31 91 LYS A O 1
ATOM 683 N N . ARG A 1 92 ? -14.182 -3.797 16.592 1.00 76.69 92 ARG A N 1
ATOM 684 C CA . ARG A 1 92 ? -12.922 -4.396 17.052 1.00 76.69 92 ARG A CA 1
ATOM 685 C C . ARG A 1 92 ? -12.495 -5.580 16.187 1.00 76.69 92 ARG A C 1
ATOM 687 O O . ARG A 1 92 ? -11.321 -5.693 15.853 1.00 76.69 92 ARG A O 1
ATOM 694 N N . VAL A 1 93 ? -13.437 -6.435 15.779 1.00 81.94 93 VAL A N 1
ATOM 695 C CA . VAL A 1 93 ? -13.158 -7.553 14.862 1.00 81.94 93 VAL A CA 1
ATOM 696 C C . VAL A 1 93 ? -12.711 -7.042 13.490 1.00 81.94 93 VAL A C 1
ATOM 698 O O . VAL A 1 93 ? -11.736 -7.552 12.933 1.00 81.94 93 VAL A O 1
ATOM 701 N N . ALA A 1 94 ? -13.381 -6.020 12.949 1.00 82.44 94 ALA A N 1
ATOM 702 C CA . ALA A 1 94 ? -13.000 -5.427 11.670 1.00 82.44 94 ALA A CA 1
ATOM 703 C C . ALA A 1 94 ? -11.612 -4.765 11.723 1.00 82.44 94 ALA A C 1
ATOM 705 O O . ALA A 1 94 ? -10.820 -4.951 10.799 1.00 82.44 94 ALA A O 1
ATOM 706 N N . ASP A 1 95 ? -11.294 -4.050 12.802 1.00 78.75 95 ASP A N 1
ATOM 707 C CA . ASP A 1 95 ? -10.001 -3.385 12.984 1.00 78.75 95 ASP A CA 1
ATOM 708 C C . ASP A 1 95 ? -8.869 -4.394 13.230 1.00 78.75 95 ASP A C 1
ATOM 710 O O . ASP A 1 95 ? -7.787 -4.261 12.656 1.00 78.75 95 ASP A O 1
ATOM 714 N N . MET A 1 96 ? -9.129 -5.477 13.974 1.00 84.94 96 MET A N 1
ATOM 715 C CA . MET A 1 96 ? -8.198 -6.606 14.094 1.00 84.94 96 MET A CA 1
ATOM 716 C C . MET A 1 96 ? -7.913 -7.268 12.745 1.00 84.94 96 MET A C 1
ATOM 718 O O . MET A 1 96 ? -6.758 -7.573 12.440 1.00 84.94 96 MET A O 1
ATOM 722 N N . LYS A 1 97 ? -8.948 -7.501 11.928 1.00 88.75 97 LYS A N 1
ATOM 723 C CA . LYS A 1 97 ? -8.768 -8.052 10.580 1.00 88.75 97 LYS A CA 1
ATOM 724 C C . LYS A 1 97 ? -7.911 -7.117 9.734 1.00 88.75 97 LYS A C 1
ATOM 726 O O . LYS A 1 97 ? -6.967 -7.570 9.095 1.00 88.75 97 LYS A O 1
ATOM 731 N N . LEU A 1 98 ? -8.183 -5.817 9.803 1.00 85.38 98 LEU A N 1
ATOM 732 C CA . LEU A 1 98 ? -7.420 -4.816 9.075 1.00 85.38 98 LEU A CA 1
ATOM 733 C C . LEU A 1 98 ? -5.943 -4.786 9.489 1.00 85.38 98 LEU A C 1
ATOM 735 O O . LEU A 1 98 ? -5.062 -4.713 8.635 1.00 85.38 98 LEU A O 1
ATOM 739 N N . ALA A 1 99 ? -5.664 -4.888 10.789 1.00 86.00 99 ALA A N 1
ATOM 740 C CA . ALA A 1 99 ? -4.304 -4.977 11.308 1.00 86.00 99 ALA A CA 1
ATOM 741 C C . ALA A 1 99 ? -3.582 -6.239 10.808 1.00 86.00 99 ALA A C 1
ATOM 743 O O . ALA A 1 99 ? -2.401 -6.184 10.464 1.00 86.00 99 ALA A O 1
ATOM 744 N N . LYS A 1 100 ? -4.296 -7.369 10.725 1.00 90.25 100 LYS A N 1
ATOM 745 C CA . LYS A 1 100 ? -3.762 -8.626 10.189 1.00 90.25 100 LYS A CA 1
ATOM 746 C C . LYS A 1 100 ? -3.457 -8.527 8.692 1.00 90.25 100 LYS A C 1
ATOM 748 O O . LYS A 1 100 ? -2.373 -8.931 8.278 1.00 90.25 100 LYS A O 1
ATOM 753 N N . ASP A 1 101 ? -4.363 -7.946 7.907 1.00 88.62 101 ASP A N 1
ATOM 754 C CA . ASP A 1 101 ? -4.168 -7.723 6.468 1.00 88.62 101 ASP A CA 1
ATOM 755 C C . ASP A 1 101 ? -2.993 -6.757 6.213 1.00 88.62 101 ASP A C 1
ATOM 757 O O . ASP A 1 101 ? -2.145 -6.994 5.349 1.00 88.62 101 ASP A O 1
ATOM 761 N N . PHE A 1 102 ? -2.865 -5.702 7.023 1.00 89.06 102 PHE A N 1
ATOM 762 C CA . PHE A 1 102 ? -1.705 -4.809 6.995 1.00 89.06 102 PHE A CA 1
ATOM 763 C C . PHE A 1 102 ? -0.391 -5.544 7.309 1.00 89.06 102 PHE A C 1
ATOM 765 O O . PHE A 1 102 ? 0.600 -5.379 6.599 1.00 89.06 102 PHE A O 1
ATOM 772 N N . ALA A 1 103 ? -0.364 -6.383 8.346 1.00 89.56 103 ALA A N 1
ATOM 773 C CA . ALA A 1 103 ? 0.831 -7.147 8.694 1.00 89.56 103 ALA A CA 1
ATOM 774 C C . ALA A 1 103 ? 1.246 -8.107 7.564 1.00 89.56 103 ALA A C 1
ATOM 776 O O . ALA A 1 103 ? 2.420 -8.138 7.190 1.00 89.56 103 ALA A O 1
ATOM 777 N N . ALA A 1 104 ? 0.282 -8.828 6.982 1.00 92.12 104 ALA A N 1
ATOM 778 C CA . ALA A 1 104 ? 0.520 -9.748 5.872 1.00 92.12 104 ALA A CA 1
ATOM 779 C C . ALA A 1 104 ? 1.080 -9.024 4.635 1.00 92.12 104 ALA A C 1
ATOM 781 O O . ALA A 1 104 ? 2.100 -9.429 4.077 1.00 92.12 104 ALA A O 1
ATOM 782 N N . THR A 1 105 ? 0.468 -7.902 4.246 1.00 90.12 105 THR A N 1
ATOM 783 C CA . THR A 1 105 ? 0.919 -7.107 3.088 1.00 90.12 105 THR A CA 1
ATOM 784 C C . THR A 1 105 ? 2.319 -6.520 3.284 1.00 90.12 105 THR A C 1
ATOM 786 O O . THR A 1 105 ? 3.118 -6.495 2.346 1.00 90.12 105 THR A O 1
ATOM 789 N N . MET A 1 106 ? 2.670 -6.104 4.504 1.00 90.19 106 MET A N 1
ATOM 790 C CA . MET A 1 106 ? 4.019 -5.622 4.819 1.00 90.19 106 MET A CA 1
ATOM 791 C C . MET A 1 106 ? 5.068 -6.739 4.828 1.00 90.19 106 MET A C 1
ATOM 793 O O . MET A 1 106 ? 6.215 -6.506 4.437 1.00 90.19 106 MET A O 1
ATOM 797 N N . GLU A 1 107 ? 4.707 -7.952 5.248 1.00 92.25 107 GLU A N 1
ATOM 798 C CA . GLU A 1 107 ? 5.595 -9.113 5.159 1.00 92.25 107 GLU A CA 1
ATOM 799 C C . GLU A 1 107 ? 5.896 -9.472 3.697 1.00 92.25 107 GLU A C 1
ATOM 801 O O . GLU A 1 107 ? 7.056 -9.682 3.331 1.00 92.25 107 GLU A O 1
ATOM 806 N N . GLU A 1 108 ? 4.874 -9.472 2.839 1.00 90.94 108 GLU A N 1
ATOM 807 C CA . GLU A 1 108 ? 5.052 -9.653 1.397 1.00 90.94 108 GLU A CA 1
ATOM 808 C C . GLU A 1 108 ? 5.945 -8.570 0.795 1.00 90.94 108 GLU A C 1
ATOM 810 O O . GLU A 1 108 ? 6.869 -8.879 0.041 1.00 90.94 108 GLU A O 1
ATOM 815 N N . PHE A 1 109 ? 5.734 -7.306 1.166 1.00 90.81 109 PHE A N 1
ATOM 816 C CA . PHE A 1 109 ? 6.568 -6.209 0.690 1.00 90.81 109 PHE A CA 1
ATOM 817 C C . PHE A 1 109 ? 8.047 -6.394 1.061 1.00 90.81 109 PHE A C 1
ATOM 819 O O . PHE A 1 109 ? 8.914 -6.200 0.211 1.00 90.81 109 PHE A O 1
ATOM 826 N N . ARG A 1 110 ? 8.353 -6.848 2.285 1.00 89.81 110 ARG A N 1
ATOM 827 C CA . ARG A 1 110 ? 9.732 -7.171 2.702 1.00 89.81 110 ARG A CA 1
ATOM 828 C C . ARG A 1 110 ? 10.343 -8.296 1.866 1.00 89.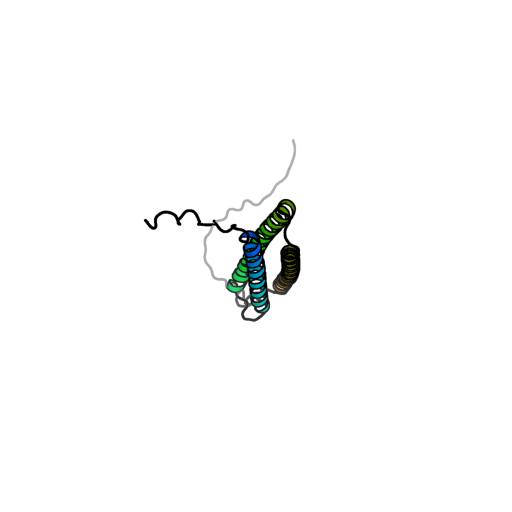81 110 ARG A C 1
ATOM 830 O O . ARG A 1 110 ? 11.495 -8.194 1.449 1.00 89.81 110 ARG A O 1
ATOM 837 N N . LYS A 1 111 ? 9.575 -9.353 1.576 1.00 90.62 111 LYS A N 1
ATOM 838 C CA . LYS A 1 111 ? 10.023 -10.447 0.692 1.00 90.62 111 LYS A CA 1
ATOM 839 C C . LYS A 1 111 ? 10.326 -9.928 -0.714 1.00 90.62 111 LYS A C 1
ATOM 841 O O . LYS A 1 111 ? 11.352 -10.284 -1.288 1.00 90.62 111 LYS A O 1
ATOM 846 N N . LEU A 1 112 ? 9.470 -9.053 -1.244 1.00 87.25 112 LEU A N 1
ATOM 847 C CA . LEU A 1 112 ? 9.675 -8.421 -2.546 1.00 87.25 112 LEU A CA 1
ATOM 848 C C . LEU A 1 112 ? 10.908 -7.508 -2.549 1.00 87.25 112 LEU A C 1
ATOM 850 O O . LEU A 1 112 ? 11.669 -7.557 -3.506 1.00 87.25 112 LEU A O 1
ATOM 854 N N . GLN A 1 113 ? 11.159 -6.735 -1.488 1.00 86.00 113 GLN A N 1
ATOM 855 C CA . GLN A 1 113 ? 12.384 -5.934 -1.372 1.00 86.00 113 GLN A CA 1
ATOM 856 C C . GLN A 1 113 ? 13.646 -6.805 -1.414 1.00 86.00 113 GLN A C 1
ATOM 858 O O . GLN A 1 113 ? 14.571 -6.499 -2.162 1.00 86.00 113 GLN A O 1
ATOM 863 N N . ASN A 1 114 ? 13.671 -7.925 -0.687 1.00 85.38 114 ASN A N 1
ATOM 864 C CA . ASN A 1 114 ? 14.794 -8.865 -0.760 1.00 85.38 114 ASN A CA 1
ATOM 865 C C . ASN A 1 114 ? 14.976 -9.435 -2.173 1.00 85.38 114 ASN A C 1
ATOM 867 O O . ASN A 1 114 ? 16.105 -9.577 -2.638 1.00 85.38 114 ASN A O 1
ATOM 871 N N . LEU A 1 115 ? 13.877 -9.727 -2.874 1.00 82.44 115 LEU A N 1
ATOM 872 C CA . LEU A 1 115 ? 13.928 -10.202 -4.257 1.00 82.44 115 LEU A CA 1
ATOM 873 C C . LEU A 1 115 ? 14.477 -9.119 -5.199 1.00 82.44 115 LEU A C 1
ATOM 875 O O . LEU A 1 115 ? 15.275 -9.436 -6.079 1.00 82.44 115 LEU A O 1
ATOM 879 N N . ALA A 1 116 ? 14.114 -7.847 -4.995 1.00 80.62 116 ALA A N 1
ATOM 880 C CA . ALA A 1 116 ? 14.684 -6.727 -5.745 1.00 80.62 116 ALA A CA 1
ATOM 881 C C . ALA A 1 116 ? 16.201 -6.662 -5.558 1.00 80.62 116 ALA A C 1
ATOM 883 O O . ALA A 1 116 ? 16.919 -6.651 -6.550 1.00 80.62 116 ALA A O 1
ATOM 884 N N . ILE A 1 117 ? 16.686 -6.720 -4.312 1.00 79.06 117 ILE A N 1
ATOM 885 C CA . ILE A 1 117 ? 18.126 -6.710 -4.009 1.00 79.06 117 ILE A CA 1
ATOM 886 C C . ILE A 1 117 ? 18.826 -7.885 -4.700 1.00 79.06 117 ILE A C 1
ATOM 888 O O . ILE A 1 117 ? 19.842 -7.695 -5.357 1.00 79.06 117 ILE A O 1
ATOM 892 N N . GLN A 1 118 ? 18.259 -9.093 -4.635 1.00 75.94 118 GLN A N 1
ATOM 893 C CA . GLN A 1 118 ? 18.820 -10.260 -5.324 1.00 75.94 118 GLN A CA 1
ATOM 894 C C . GLN A 1 118 ? 18.872 -10.078 -6.850 1.00 75.94 118 GLN A C 1
ATOM 896 O O . GLN A 1 118 ? 19.862 -10.452 -7.474 1.00 75.94 118 GLN A O 1
ATOM 901 N N . ARG A 1 119 ? 17.837 -9.485 -7.461 1.00 72.31 119 ARG A N 1
ATOM 902 C CA . ARG A 1 119 ? 17.794 -9.183 -8.906 1.00 72.31 119 ARG A CA 1
ATOM 903 C C . ARG A 1 119 ? 18.791 -8.091 -9.294 1.00 72.31 119 ARG A C 1
ATOM 905 O O . ARG A 1 119 ? 19.390 -8.182 -10.361 1.00 72.31 119 ARG A O 1
ATOM 912 N N . GLU A 1 120 ? 18.989 -7.087 -8.443 1.00 67.06 120 GLU A N 1
ATOM 913 C CA . GLU A 1 120 ? 19.993 -6.041 -8.648 1.00 67.06 120 GLU A CA 1
ATOM 914 C C . GLU A 1 120 ? 21.420 -6.570 -8.472 1.00 67.06 120 GLU A C 1
ATOM 916 O O . GLU A 1 120 ? 22.290 -6.204 -9.250 1.00 67.06 120 GLU A O 1
ATOM 921 N N . MET A 1 121 ? 21.662 -7.480 -7.525 1.00 59.66 121 MET A N 1
ATOM 922 C CA . MET A 1 121 ? 22.972 -8.121 -7.340 1.00 59.66 121 MET A CA 1
ATOM 923 C C . MET A 1 121 ? 23.291 -9.156 -8.426 1.00 59.66 121 MET A C 1
ATOM 925 O O . MET A 1 121 ? 24.451 -9.333 -8.788 1.00 59.66 121 MET A O 1
ATOM 929 N N . ALA A 1 122 ? 22.278 -9.836 -8.971 1.00 56.41 122 ALA A N 1
ATOM 930 C CA . ALA A 1 122 ? 22.442 -10.747 -10.105 1.00 56.41 122 ALA A CA 1
ATOM 931 C C . ALA A 1 122 ? 22.716 -10.009 -11.430 1.00 56.41 122 ALA A C 1
ATOM 933 O O . ALA A 1 122 ? 23.099 -10.637 -12.421 1.00 56.41 122 ALA A O 1
ATOM 934 N N . TYR A 1 123 ? 22.528 -8.686 -11.463 1.00 50.00 123 TYR A N 1
ATOM 935 C CA . TYR A 1 123 ? 22.829 -7.866 -12.624 1.00 50.00 123 TYR A CA 1
ATOM 936 C C . TYR A 1 123 ? 24.344 -7.689 -12.762 1.00 50.00 123 TYR A C 1
ATOM 938 O O . TYR A 1 123 ? 24.969 -6.862 -12.102 1.00 50.00 123 TYR A O 1
ATOM 946 N N . LYS A 1 124 ? 24.939 -8.452 -13.683 1.00 49.56 124 LYS A N 1
ATOM 947 C CA . LYS A 1 124 ? 26.205 -8.054 -14.295 1.00 49.56 124 LYS A CA 1
ATOM 948 C C . LYS A 1 124 ? 25.888 -6.866 -15.205 1.00 49.56 124 LYS A C 1
ATOM 950 O O . LYS A 1 124 ? 25.070 -7.051 -16.110 1.00 49.56 124 LYS A O 1
ATOM 955 N N . PRO A 1 125 ? 26.487 -5.677 -15.014 1.00 46.44 125 PRO A N 1
ATOM 956 C CA . PRO A 1 125 ? 26.380 -4.634 -16.017 1.00 46.44 125 PRO A CA 1
ATOM 957 C C . PRO A 1 125 ? 26.878 -5.227 -17.330 1.00 46.44 125 PRO A C 1
ATOM 959 O O . PRO A 1 125 ? 28.041 -5.616 -17.443 1.00 46.44 125 PRO A O 1
ATOM 962 N N . VAL A 1 126 ? 25.984 -5.344 -18.311 1.00 49.84 126 VAL A N 1
ATOM 963 C CA . VAL A 1 126 ? 26.401 -5.524 -19.696 1.00 49.84 126 VAL A CA 1
ATOM 964 C C . VAL A 1 126 ? 27.074 -4.212 -20.058 1.00 49.84 126 VAL A C 1
ATOM 966 O O . VAL A 1 126 ? 26.433 -3.240 -20.445 1.00 49.84 126 VAL A O 1
ATOM 969 N N . VAL A 1 127 ? 28.383 -4.166 -19.830 1.00 48.44 127 VAL A N 1
ATOM 970 C CA . VAL A 1 127 ? 29.255 -3.200 -20.475 1.00 48.44 127 VAL A CA 1
ATOM 971 C C . VAL A 1 127 ? 29.057 -3.460 -21.967 1.00 48.44 127 VAL A C 1
ATOM 973 O O . VAL A 1 127 ? 29.290 -4.596 -22.391 1.00 48.44 127 VAL A O 1
ATOM 976 N N . PRO A 1 128 ? 28.587 -2.501 -22.782 1.00 45.56 128 PRO A N 1
ATOM 977 C CA . PRO A 1 128 ? 28.713 -2.652 -24.218 1.00 45.56 128 PRO A CA 1
ATOM 978 C C . PRO A 1 128 ? 30.211 -2.778 -24.508 1.00 45.56 128 PRO A C 1
ATOM 980 O O . PRO A 1 128 ? 30.965 -1.808 -24.445 1.00 45.56 128 PRO A O 1
ATOM 983 N N . GLN A 1 129 ? 30.657 -4.009 -24.751 1.00 45.09 129 GLN A N 1
ATOM 984 C CA . GLN A 1 129 ? 31.970 -4.336 -25.285 1.00 45.09 129 GLN A CA 1
ATOM 985 C C . GLN A 1 129 ? 31.996 -3.777 -26.714 1.00 45.09 129 GLN A C 1
ATOM 987 O O . GLN A 1 129 ? 31.678 -4.460 -27.680 1.00 45.09 129 GLN A O 1
ATOM 992 N N . GLY A 1 130 ? 32.254 -2.476 -26.824 1.00 49.75 130 GLY A N 1
ATOM 993 C CA . GLY A 1 130 ? 32.147 -1.725 -28.072 1.00 49.75 130 GLY A CA 1
ATOM 994 C C . GLY A 1 130 ? 33.111 -0.548 -28.184 1.00 49.75 130 GLY A C 1
ATOM 995 O O . GLY A 1 130 ? 32.984 0.239 -29.111 1.00 49.75 130 GLY A O 1
ATOM 996 N N . ALA A 1 131 ? 34.087 -0.426 -27.286 1.00 45.91 131 ALA A N 1
ATOM 997 C CA . ALA A 1 131 ? 35.217 0.477 -27.470 1.00 45.91 131 ALA A CA 1
ATOM 998 C C . ALA A 1 131 ? 36.502 -0.299 -27.184 1.00 45.91 131 ALA A C 1
ATOM 1000 O O . ALA A 1 131 ? 36.994 -0.364 -26.060 1.00 45.91 131 ALA A O 1
ATOM 1001 N N . GLN A 1 132 ? 36.998 -0.965 -28.225 1.00 43.12 132 GLN A N 1
ATOM 1002 C CA . GLN A 1 132 ? 38.387 -1.401 -28.289 1.00 43.12 132 GLN A CA 1
ATOM 1003 C C . GLN A 1 132 ? 39.280 -0.175 -28.008 1.00 43.12 132 GLN A C 1
ATOM 1005 O O . GLN A 1 132 ? 39.048 0.870 -28.621 1.00 43.12 132 GLN A O 1
ATOM 1010 N N . PRO A 1 133 ? 40.297 -0.256 -27.135 1.00 45.72 133 PRO A N 1
ATOM 1011 C CA . PRO A 1 133 ? 41.358 0.735 -27.130 1.00 45.72 133 PRO A CA 1
ATOM 1012 C C . PRO A 1 133 ? 42.188 0.480 -28.389 1.00 45.72 133 PRO A C 1
ATOM 1014 O O . PRO A 1 133 ? 43.025 -0.421 -28.421 1.00 45.72 133 PRO A O 1
ATOM 1017 N N . SER A 1 134 ? 41.921 1.223 -29.463 1.00 39.25 134 SER A N 1
ATOM 1018 C CA . SER A 1 134 ? 42.802 1.224 -30.624 1.00 39.25 134 SER A CA 1
ATOM 1019 C C . SER A 1 134 ? 44.123 1.860 -30.205 1.00 39.25 134 SER A C 1
ATOM 1021 O O . SER A 1 134 ? 44.278 3.080 -30.179 1.00 39.25 134 SER A O 1
ATOM 1023 N N . TYR A 1 135 ? 45.072 1.000 -29.853 1.00 45.78 135 TYR A N 1
ATOM 1024 C CA . TYR A 1 135 ? 46.486 1.286 -29.956 1.00 45.78 135 TYR A CA 1
ATOM 1025 C C . TYR A 1 135 ? 46.738 1.816 -31.373 1.00 45.78 135 TYR A C 1
ATOM 1027 O O . TYR A 1 135 ? 46.499 1.151 -32.377 1.00 45.78 135 TYR A O 1
ATOM 1035 N N . THR A 1 136 ? 47.186 3.055 -31.479 1.00 43.06 136 THR A N 1
ATOM 1036 C CA . THR A 1 136 ? 47.926 3.500 -32.653 1.00 43.06 136 THR A CA 1
ATOM 1037 C C . THR A 1 136 ? 49.195 4.124 -32.115 1.00 43.06 136 THR A C 1
ATOM 1039 O O . THR A 1 136 ? 49.274 5.318 -31.855 1.00 43.06 136 THR A O 1
ATOM 1042 N N . MET A 1 137 ? 50.184 3.262 -31.884 1.00 39.72 137 MET A N 1
ATOM 1043 C CA . MET A 1 137 ? 51.558 3.668 -32.112 1.00 39.72 137 MET A CA 1
ATOM 1044 C C . MET A 1 137 ? 51.667 3.913 -33.617 1.00 39.72 137 MET A C 1
ATOM 1046 O O . MET A 1 137 ? 51.542 2.969 -34.393 1.00 39.72 137 MET A O 1
ATOM 1050 N N . ASN A 1 138 ? 51.888 5.156 -34.030 1.00 38.44 138 ASN A N 1
ATOM 1051 C CA . ASN A 1 138 ? 52.846 5.383 -35.097 1.00 38.44 138 ASN A CA 1
ATOM 1052 C C . ASN A 1 138 ? 53.562 6.717 -34.901 1.00 38.44 138 ASN A C 1
ATOM 1054 O O . ASN A 1 138 ? 52.953 7.768 -34.715 1.00 38.44 138 ASN A O 1
ATOM 1058 N N . ASP A 1 139 ? 54.874 6.565 -34.932 1.00 39.03 139 ASP A N 1
ATOM 1059 C CA . ASP A 1 139 ? 55.956 7.527 -34.895 1.00 39.03 139 ASP A CA 1
ATOM 1060 C C . ASP A 1 139 ? 55.886 8.536 -36.057 1.00 39.03 139 ASP A C 1
ATOM 1062 O O . ASP A 1 139 ? 55.436 8.198 -37.156 1.00 39.03 139 ASP A O 1
ATOM 1066 N N . GLY A 1 140 ? 56.342 9.772 -35.821 1.00 38.19 140 GLY A N 1
ATOM 1067 C CA . GLY A 1 140 ? 56.471 10.770 -36.885 1.00 38.19 140 GLY A CA 1
ATOM 1068 C C . GLY A 1 140 ? 56.631 12.229 -36.446 1.00 38.19 140 GLY A C 1
ATOM 1069 O O . GLY A 1 140 ? 55.733 13.021 -36.688 1.00 38.19 140 GLY A O 1
ATOM 1070 N N . ARG A 1 141 ? 57.798 12.560 -35.868 1.00 36.56 141 ARG A N 1
ATOM 1071 C CA . ARG A 1 141 ? 58.565 13.827 -36.011 1.00 36.56 141 ARG A CA 1
ATOM 1072 C C . ARG A 1 141 ? 57.838 15.189 -35.942 1.00 36.56 141 ARG A C 1
ATOM 1074 O O . ARG A 1 141 ? 57.122 15.567 -36.860 1.00 36.56 141 ARG A O 1
ATOM 1081 N N . SER A 1 142 ? 58.220 16.016 -34.961 1.00 39.69 142 SER A N 1
ATOM 1082 C CA . SER A 1 142 ? 59.195 17.113 -35.161 1.00 39.69 142 SER A CA 1
ATOM 1083 C C . SER A 1 142 ? 59.287 18.025 -33.929 1.00 39.69 142 SER A C 1
ATOM 1085 O O . SER A 1 142 ? 58.280 18.541 -33.458 1.00 39.69 142 SER A O 1
ATOM 1087 N N . ASP A 1 143 ? 60.523 18.183 -33.448 1.00 43.06 143 ASP A N 1
ATOM 1088 C CA . ASP A 1 143 ? 61.107 19.289 -32.681 1.00 43.06 143 ASP A CA 1
ATOM 1089 C C . ASP A 1 143 ? 60.196 20.217 -31.866 1.00 43.06 143 ASP A C 1
ATOM 1091 O O . ASP A 1 143 ? 59.558 21.108 -32.416 1.00 43.06 143 ASP A O 1
ATOM 1095 N N . PHE A 1 144 ? 60.330 20.162 -30.537 1.00 40.50 144 PHE A N 1
ATOM 1096 C CA . PHE A 1 144 ? 60.556 21.393 -29.778 1.00 40.50 144 PHE A CA 1
ATOM 1097 C C . PHE A 1 144 ? 61.475 21.122 -28.580 1.00 40.50 144 PHE A C 1
ATOM 1099 O O . PHE A 1 144 ? 61.098 20.548 -27.560 1.00 40.50 144 PHE A O 1
ATOM 1106 N N . ASP A 1 145 ? 62.720 21.526 -28.796 1.00 42.47 145 ASP A N 1
ATOM 1107 C CA . ASP A 1 145 ? 63.814 21.720 -27.859 1.00 42.47 145 ASP A CA 1
ATOM 1108 C C . ASP A 1 145 ? 63.375 22.439 -26.567 1.00 42.47 145 ASP A C 1
ATOM 1110 O O . ASP A 1 145 ? 62.806 23.534 -26.629 1.00 42.47 145 ASP A O 1
ATOM 1114 N N . LYS A 1 146 ? 63.639 21.812 -25.408 1.00 41.66 146 LYS A N 1
ATOM 1115 C CA . LYS A 1 146 ? 64.231 22.428 -24.198 1.00 41.66 146 LYS A CA 1
ATOM 1116 C C . LYS A 1 146 ? 64.209 21.473 -23.000 1.00 41.66 146 LYS A C 1
ATOM 1118 O O . LYS A 1 146 ? 63.183 21.268 -22.357 1.00 41.66 146 LYS A O 1
ATOM 1123 N N . MET A 1 147 ? 65.388 20.951 -22.663 1.00 45.62 147 MET A N 1
ATOM 1124 C CA . MET A 1 147 ? 65.735 20.580 -21.284 1.00 45.62 147 MET A CA 1
ATOM 1125 C C . MET A 1 147 ? 65.964 21.871 -20.451 1.00 45.62 147 MET A C 1
ATOM 1127 O O . MET A 1 147 ? 66.131 22.946 -21.031 1.00 45.62 147 MET A O 1
ATOM 1131 N N . PRO A 1 148 ? 65.983 21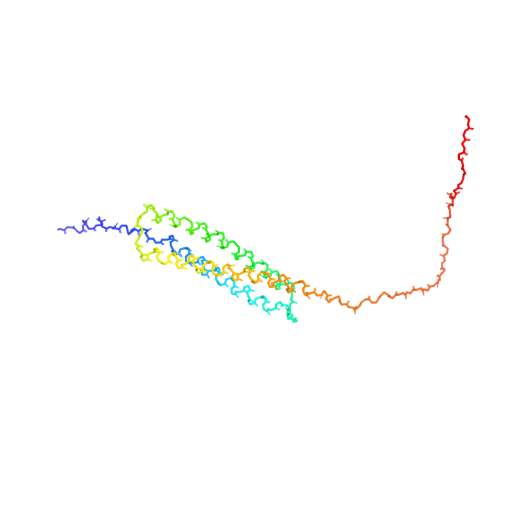.805 -19.107 1.00 49.09 148 PRO A N 1
ATOM 1132 C CA . PRO A 1 148 ? 67.174 21.286 -18.443 1.00 49.09 148 PRO A CA 1
ATOM 1133 C C . PRO A 1 148 ? 66.867 20.191 -17.422 1.00 49.09 148 PRO A C 1
ATOM 1135 O O . PRO A 1 148 ? 65.961 20.284 -16.595 1.00 49.09 148 PRO A O 1
ATOM 1138 N N . GLU A 1 149 ? 67.720 19.175 -17.465 1.00 42.81 149 GLU A N 1
ATOM 1139 C CA . GLU A 1 149 ? 68.053 18.336 -16.329 1.00 42.81 149 GLU A CA 1
ATOM 1140 C C . GLU A 1 149 ? 68.445 19.192 -15.118 1.00 42.81 149 GLU A C 1
ATOM 1142 O O . GLU A 1 149 ? 69.275 20.090 -15.233 1.00 42.81 149 GLU A O 1
ATOM 1147 N N . GLN A 1 150 ? 67.957 18.823 -13.937 1.00 46.81 150 GLN A N 1
ATOM 1148 C CA . GLN A 1 150 ? 68.822 18.728 -12.762 1.00 46.81 150 GLN A CA 1
ATOM 1149 C C . GLN A 1 150 ? 68.553 17.379 -12.092 1.00 46.81 150 GLN A C 1
ATOM 1151 O O . GLN A 1 150 ? 67.859 17.265 -11.085 1.00 46.81 150 GLN A O 1
ATOM 1156 N N . ARG A 1 151 ? 69.095 16.326 -12.718 1.00 43.12 151 ARG A N 1
ATOM 1157 C CA . ARG A 1 151 ? 69.522 15.114 -12.011 1.00 43.12 151 ARG A CA 1
ATOM 1158 C C . ARG A 1 151 ? 70.590 15.568 -11.010 1.00 43.12 151 ARG A C 1
ATOM 1160 O O . ARG A 1 151 ? 71.543 16.225 -11.398 1.00 43.12 151 ARG A O 1
ATOM 1167 N N . ALA A 1 152 ? 70.286 15.481 -9.723 1.00 43.47 152 ALA A N 1
ATOM 1168 C CA . ALA A 1 152 ? 70.612 14.341 -8.872 1.00 43.47 152 ALA A CA 1
ATOM 1169 C C . ALA A 1 152 ? 72.084 14.335 -8.436 1.00 43.47 152 ALA A C 1
ATOM 1171 O O . ALA A 1 152 ? 72.972 14.532 -9.257 1.00 43.47 152 ALA A O 1
ATOM 1172 N N . LEU A 1 153 ? 72.282 13.951 -7.165 1.00 42.00 153 LEU A N 1
ATOM 1173 C CA . LEU A 1 153 ? 73.559 13.625 -6.511 1.00 42.00 153 LEU A CA 1
ATOM 1174 C C . LEU A 1 153 ? 74.305 14.904 -6.055 1.00 42.00 153 LEU A C 1
ATOM 1176 O O . LEU A 1 153 ? 74.387 15.870 -6.792 1.00 42.00 153 LEU A O 1
ATOM 1180 N N . LEU A 1 154 ? 74.852 15.038 -4.849 1.00 48.50 154 LEU A N 1
ATOM 1181 C CA . LEU A 1 154 ? 75.519 14.063 -4.003 1.00 48.50 154 LEU A CA 1
ATOM 1182 C C . LEU A 1 154 ? 75.401 14.450 -2.515 1.00 48.50 154 LEU A C 1
ATOM 1184 O O . LEU A 1 154 ? 75.557 15.612 -2.161 1.00 48.50 154 LEU A O 1
ATOM 1188 N N . ALA A 1 155 ? 75.230 13.409 -1.700 1.00 48.97 155 ALA A N 1
ATOM 1189 C CA . ALA A 1 155 ? 75.938 13.138 -0.447 1.00 48.97 155 ALA A CA 1
ATOM 1190 C C . ALA A 1 155 ? 75.938 14.175 0.701 1.00 48.97 155 ALA A C 1
ATOM 1192 O O . ALA A 1 155 ? 76.470 15.277 0.623 1.00 48.97 155 ALA A O 1
ATOM 1193 N N . GLU A 1 156 ? 75.441 13.681 1.834 1.00 51.34 156 GLU A N 1
ATOM 1194 C CA . GLU A 1 156 ? 75.913 13.919 3.207 1.00 51.34 156 GLU A CA 1
ATOM 1195 C C . GLU A 1 156 ? 77.467 13.920 3.352 1.00 51.34 156 GLU A C 1
ATOM 1197 O O . GLU A 1 156 ? 78.159 13.566 2.396 1.00 51.34 156 GLU A O 1
ATOM 1202 N N . PRO A 1 157 ? 78.079 14.033 4.555 1.00 50.66 157 PRO A N 1
ATOM 1203 C CA . PRO A 1 157 ? 77.802 14.823 5.766 1.00 50.66 157 PRO A CA 1
ATOM 1204 C C . PRO A 1 157 ? 79.070 15.557 6.316 1.00 50.66 157 PRO A C 1
ATOM 1206 O O . PRO A 1 157 ? 80.191 15.345 5.867 1.00 50.66 157 PRO A O 1
ATOM 1209 N N . ASN A 1 158 ? 78.873 16.305 7.413 1.00 38.25 158 ASN A N 1
ATOM 1210 C CA . ASN A 1 158 ? 79.792 16.504 8.557 1.00 38.25 158 ASN A CA 1
ATOM 1211 C C . ASN A 1 158 ? 81.030 17.426 8.418 1.00 38.25 158 ASN A C 1
ATOM 1213 O O . ASN A 1 158 ? 82.097 16.995 7.978 1.00 38.25 158 ASN A O 1
ATOM 1217 N N . ARG A 1 159 ? 80.936 18.638 8.986 1.00 42.56 159 ARG A N 1
ATOM 1218 C CA . ARG A 1 159 ? 81.728 19.044 10.165 1.00 42.56 159 ARG A CA 1
ATOM 1219 C C . ARG A 1 159 ? 81.183 20.313 10.812 1.00 42.56 159 ARG A C 1
ATOM 1221 O O . ARG A 1 159 ? 80.695 21.179 10.056 1.00 42.56 159 ARG A O 1
#

pLDDT: mean 70.22, std 19.17, range [36.56, 94.12]

Foldseek 3Di:
DDPPPPPPDPPVPPPPDPLLVVLVVLLVVLLVLLVVLVVLLVCQPPPNDDVVSVVVNVVSLVVSVVSLVVSVVSLVVVVVVCVVPVDDPVSVVVSVVSVVSSVVSVVSSVVSVVSSVVSVVPDDPPPVPPDDPPDDDDDDDDDDDDDDDDDDDDDDDDD